Protein AF-J2RVC2-F1 (afdb_monomer)

p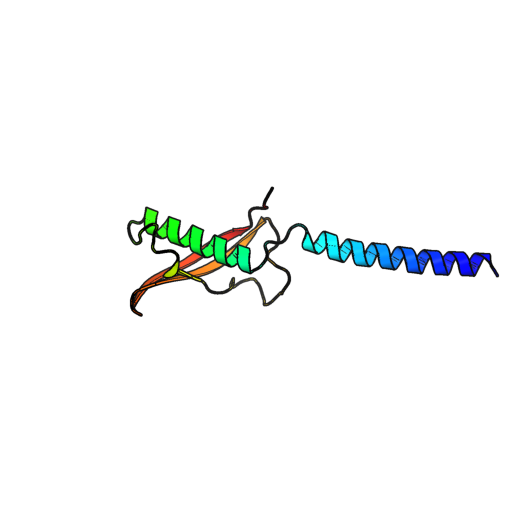LDDT: mean 70.91, std 14.98, range [35.69, 91.62]

Solvent-accessible surface area (backbone atoms only — not comparable to full-atom values): 6407 Å² total; per-residue (Å²): 114,72,72,59,54,54,51,53,53,50,52,55,53,51,52,53,52,51,53,54,44,52,60,48,65,70,54,73,56,36,46,47,65,70,57,49,53,50,50,48,43,49,55,50,46,52,53,31,37,76,70,70,74,49,57,92,82,45,61,84,33,44,49,64,58,74,47,77,81,58,70,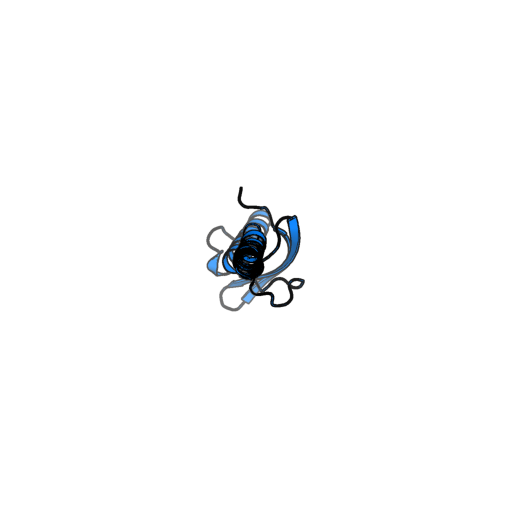89,62,92,68,41,50,52,53,73,40,75,45,41,32,44,37,33,38,41,56,95,93,40,78,78,45,72,51,76,48,79,45,62,41,73,69,88,127

Sequence (109 aa):
MLRRLLILAAIIILSSLIGGGIYRYGCINRVVERDVLAEAKQAYLYGLIGRKRATAGDLTFVKCGPPAEIADYFYGIPVGTQWCVFCAHIKEENILASEEFRMMSQGVV

Secondary structure (DSSP, 8-state):
-HHHHHHHHHHHHHHHHHHHHHHHHTTTTEE-HHHHHHHHHHHHHHHHHHTTSS-GGGGGGEEEPPPTTS-S-TT-EETT-EEEEEEEEEETTEEEEEEEEEEE-----

Foldseek 3Di:
DVVVVVVVVVVVVVVVVVVVVCVVVLQQQFDQQVNVQLVVLVVVQVVCVVVVLDDPPQSVQKDKDGWPPDPPPNRHDGAQDKTKIWMFRADPNDTSDIDIDIDGRHTPD

Structure (mmCIF, N/CA/C/O backbone):
data_AF-J2RVC2-F1
#
_entry.id   AF-J2RVC2-F1
#
loop_
_atom_site.group_PDB
_atom_site.id
_atom_site.type_symbol
_atom_site.label_atom_id
_atom_site.label_alt_id
_atom_site.label_comp_id
_atom_site.label_asym_id
_atom_site.label_entity_id
_atom_site.label_seq_id
_atom_site.pdbx_PDB_ins_code
_atom_site.Cartn_x
_atom_site.Cartn_y
_atom_site.Cartn_z
_atom_site.occupancy
_atom_site.B_iso_or_equiv
_atom_site.auth_seq_id
_atom_site.auth_comp_id
_atom_site.auth_asym_id
_atom_site.auth_atom_id
_atom_site.pdbx_PDB_model_num
ATOM 1 N N . MET A 1 1 ? -47.662 4.183 38.040 1.00 59.97 1 MET A N 1
ATOM 2 C CA . MET A 1 1 ? -47.334 3.387 36.832 1.00 59.97 1 MET A CA 1
ATOM 3 C C . MET A 1 1 ? -46.711 4.224 35.710 1.00 59.97 1 MET A C 1
ATOM 5 O O . MET A 1 1 ? -45.677 3.814 35.201 1.00 59.97 1 MET A O 1
ATOM 9 N N . LEU A 1 2 ? -47.231 5.422 35.403 1.00 65.50 2 LEU A N 1
ATOM 10 C CA . LEU A 1 2 ? -46.714 6.329 34.356 1.00 65.50 2 LEU A CA 1
ATOM 11 C C . LEU A 1 2 ? -45.200 6.633 34.442 1.00 65.50 2 LEU A C 1
ATOM 13 O O . LEU A 1 2 ? -44.496 6.626 33.438 1.00 65.50 2 LEU A O 1
ATOM 17 N N . ARG A 1 3 ? -44.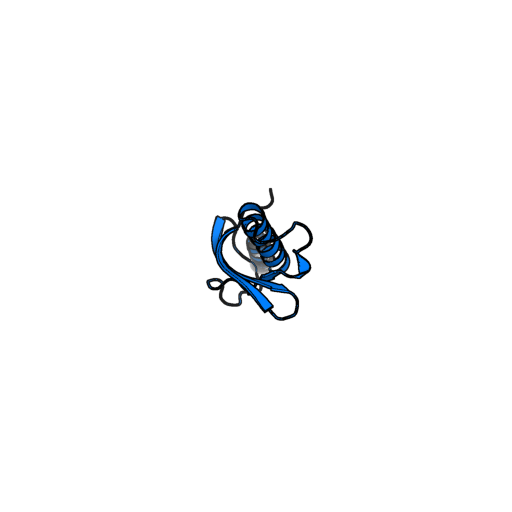669 6.806 35.661 1.00 61.72 3 ARG A N 1
ATOM 18 C CA . ARG A 1 3 ? -43.238 7.069 35.905 1.00 61.72 3 ARG A CA 1
ATOM 19 C C . ARG A 1 3 ? -42.309 5.936 35.443 1.00 61.72 3 ARG A C 1
ATOM 21 O O . ARG A 1 3 ? -41.204 6.213 35.003 1.00 61.72 3 ARG A O 1
ATOM 28 N N . ARG A 1 4 ? -42.745 4.672 35.529 1.00 67.31 4 ARG A N 1
ATOM 29 C CA . ARG A 1 4 ? -41.933 3.513 35.105 1.00 67.31 4 ARG A CA 1
ATOM 30 C C . ARG A 1 4 ? -41.898 3.365 33.581 1.00 67.31 4 ARG A C 1
ATOM 32 O O . ARG A 1 4 ? -40.863 2.997 33.042 1.00 67.31 4 ARG A O 1
ATOM 39 N N . LEU A 1 5 ? -42.992 3.716 32.901 1.00 72.62 5 LEU A N 1
ATOM 40 C CA . LEU A 1 5 ? -43.071 3.736 31.435 1.00 72.62 5 LEU A CA 1
ATOM 41 C C . LEU A 1 5 ? -42.141 4.791 30.821 1.00 72.62 5 LEU A C 1
ATOM 43 O O . LEU A 1 5 ? -41.448 4.499 29.852 1.00 72.62 5 LEU A O 1
ATOM 47 N N . LEU A 1 6 ? -42.059 5.981 31.427 1.00 74.69 6 LEU A N 1
ATOM 48 C CA . LEU A 1 6 ? -41.153 7.043 30.972 1.00 74.69 6 LEU A CA 1
ATOM 49 C C . LEU A 1 6 ? -39.672 6.653 31.084 1.00 74.69 6 LEU A C 1
ATOM 51 O O . LEU A 1 6 ? -38.887 6.964 30.194 1.00 74.69 6 LEU A O 1
ATOM 55 N N . ILE A 1 7 ? -39.296 5.935 32.145 1.00 74.56 7 ILE A N 1
ATOM 56 C CA . ILE A 1 7 ? -37.916 5.464 32.343 1.00 74.56 7 ILE A CA 1
ATOM 57 C C . ILE A 1 7 ? -37.546 4.410 31.289 1.00 74.56 7 ILE A C 1
ATOM 59 O O . ILE A 1 7 ? -36.473 4.485 30.699 1.00 74.56 7 ILE A O 1
ATOM 63 N N . LEU A 1 8 ? -38.446 3.465 31.004 1.00 71.56 8 LEU A N 1
ATOM 64 C CA . LEU A 1 8 ? -38.239 2.449 29.965 1.00 71.56 8 LEU A CA 1
ATOM 65 C C . LEU A 1 8 ? -38.098 3.067 28.568 1.00 71.56 8 LEU A C 1
ATOM 67 O O . LEU A 1 8 ? -37.188 2.698 27.830 1.00 71.56 8 LEU A O 1
ATOM 71 N N . ALA A 1 9 ? -38.939 4.048 28.228 1.00 70.25 9 ALA A N 1
ATOM 72 C CA . ALA A 1 9 ? -38.836 4.764 26.958 1.00 70.25 9 ALA A CA 1
ATOM 73 C C . ALA A 1 9 ? -37.504 5.527 26.832 1.00 70.25 9 ALA A C 1
ATOM 75 O O . ALA A 1 9 ? -36.847 5.454 25.795 1.00 70.25 9 ALA A O 1
ATOM 76 N N . ALA A 1 10 ? -37.060 6.192 27.904 1.00 72.12 10 ALA A N 1
ATOM 77 C CA . ALA A 1 10 ? -35.781 6.897 27.922 1.00 72.12 10 ALA A CA 1
ATOM 78 C C . ALA A 1 10 ? -34.587 5.951 27.703 1.00 72.12 10 ALA A C 1
ATOM 80 O O . ALA A 1 10 ? -33.687 6.285 26.939 1.00 72.12 10 ALA A O 1
ATOM 81 N N . ILE A 1 11 ? -34.599 4.753 28.300 1.00 73.69 11 ILE A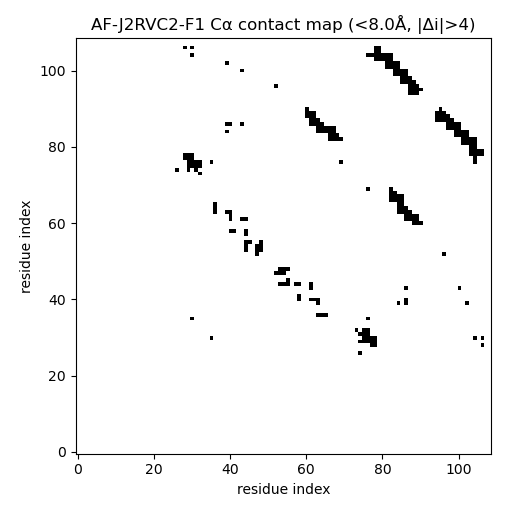 N 1
ATOM 82 C CA . ILE A 1 11 ? -33.531 3.750 28.139 1.00 73.69 11 ILE A CA 1
ATOM 83 C C . ILE A 1 11 ? -33.450 3.238 26.691 1.00 73.69 11 ILE A C 1
ATOM 85 O O . ILE A 1 11 ? -32.349 3.083 26.160 1.00 73.69 11 ILE A O 1
ATOM 89 N N . ILE A 1 12 ? -34.587 3.016 26.024 1.00 71.38 12 ILE A N 1
ATOM 90 C CA . ILE A 1 12 ? -34.630 2.537 24.627 1.00 71.38 12 ILE A CA 1
ATOM 91 C C . ILE A 1 12 ? -34.073 3.598 23.664 1.00 71.38 12 ILE A C 1
ATOM 93 O O . ILE A 1 12 ? -33.310 3.292 22.744 1.00 71.38 12 ILE A O 1
ATOM 97 N N . ILE A 1 13 ? -34.399 4.869 23.903 1.00 68.38 13 ILE A N 1
ATOM 98 C CA . ILE A 1 13 ? -33.888 5.981 23.094 1.00 68.38 13 ILE A CA 1
ATOM 99 C C . ILE A 1 13 ? -32.381 6.165 23.333 1.00 68.38 13 ILE A C 1
ATOM 101 O O . ILE A 1 13 ? -31.617 6.297 22.376 1.00 68.38 13 ILE A O 1
ATOM 105 N N . LEU A 1 14 ? -31.927 6.101 24.591 1.00 62.25 14 LEU A N 1
ATOM 106 C CA . LEU A 1 14 ? -30.508 6.247 24.934 1.00 62.25 14 LEU A CA 1
ATOM 107 C C . LEU A 1 14 ? -29.648 5.120 24.347 1.00 62.25 14 LEU A C 1
ATOM 109 O O . LEU A 1 14 ? -28.565 5.376 23.831 1.00 62.25 14 LEU A O 1
ATOM 113 N N . SER A 1 15 ? -30.130 3.878 24.387 1.00 59.62 15 SER A N 1
ATOM 114 C CA . SER A 1 15 ? -29.402 2.722 23.845 1.00 59.62 15 SER A CA 1
ATOM 115 C C . SER A 1 15 ? -29.270 2.7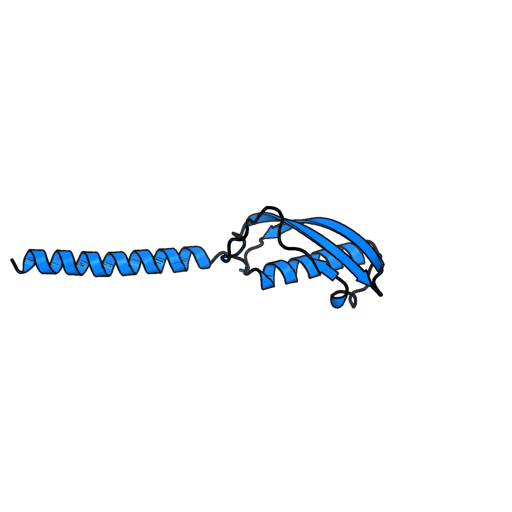78 22.319 1.00 59.62 15 SER A C 1
ATOM 117 O O . SER A 1 15 ? -28.209 2.447 21.791 1.00 59.62 15 SER A O 1
ATOM 119 N N . SER A 1 16 ? -30.280 3.299 21.617 1.00 57.22 16 SER A N 1
ATOM 120 C CA . SER A 1 16 ? -30.219 3.541 20.167 1.00 57.22 16 SER A CA 1
ATOM 121 C C . SER A 1 16 ? -29.197 4.629 19.798 1.00 57.22 16 SER A C 1
ATOM 123 O O . SER A 1 16 ? -28.462 4.491 18.820 1.00 57.22 16 SER A O 1
ATOM 125 N N . LEU A 1 17 ? -29.098 5.690 20.610 1.00 56.59 17 LEU A N 1
ATOM 126 C CA . LEU A 1 17 ? -28.114 6.768 20.433 1.00 56.59 17 LEU A CA 1
ATOM 127 C C . LEU A 1 17 ? -26.680 6.297 20.709 1.00 56.59 17 LEU A C 1
ATOM 129 O O . LEU A 1 17 ? -25.764 6.660 19.973 1.00 56.59 17 LEU A O 1
ATOM 133 N N . ILE A 1 18 ? -26.483 5.455 21.726 1.00 56.38 18 ILE A N 1
ATOM 134 C CA . ILE A 1 18 ? -25.170 4.887 22.056 1.00 56.38 18 ILE A CA 1
ATOM 135 C C . ILE A 1 18 ? -24.740 3.873 20.983 1.00 56.38 18 ILE A C 1
ATOM 137 O O . ILE A 1 18 ? -23.606 3.933 20.516 1.00 56.38 18 ILE A O 1
ATOM 141 N N . GLY A 1 19 ? -25.643 3.001 20.519 1.00 50.03 19 GLY A N 1
ATOM 142 C CA . GLY A 1 19 ? -25.356 2.038 19.448 1.00 50.03 19 GLY A CA 1
ATOM 143 C C . GLY A 1 19 ? -25.013 2.707 18.110 1.00 50.03 19 GLY A C 1
ATOM 144 O O . GLY A 1 19 ? -24.022 2.348 17.474 1.00 50.03 19 GLY A O 1
ATOM 145 N N . GLY A 1 20 ? -25.773 3.737 17.715 1.00 43.88 20 GLY A N 1
ATOM 146 C CA . GLY A 1 20 ? -25.483 4.535 16.517 1.00 43.88 20 GLY A CA 1
ATOM 147 C C . GLY A 1 20 ? -24.218 5.393 16.647 1.00 43.88 20 GLY A C 1
ATOM 148 O O . GLY A 1 20 ? -23.492 5.581 15.669 1.00 43.88 20 GLY A O 1
ATOM 149 N N . GLY A 1 21 ? -23.918 5.869 17.860 1.00 44.38 21 GLY A N 1
ATOM 150 C CA . GLY A 1 21 ? -22.688 6.586 18.185 1.00 44.38 21 GLY A CA 1
ATOM 151 C C . GLY A 1 21 ? -21.452 5.701 18.051 1.00 44.38 21 GLY A C 1
ATOM 152 O O . GLY A 1 21 ? -20.526 6.067 17.340 1.00 44.38 21 GLY A O 1
ATOM 153 N N . ILE A 1 22 ? -21.451 4.504 18.642 1.00 50.41 22 ILE A N 1
ATOM 154 C CA . ILE A 1 22 ? -20.324 3.559 18.543 1.00 50.41 22 ILE A CA 1
ATOM 155 C C . ILE A 1 22 ? -20.094 3.129 17.084 1.00 50.41 22 ILE A C 1
ATOM 157 O O . ILE A 1 22 ? -18.948 3.056 16.643 1.00 50.41 22 ILE A O 1
ATOM 161 N N . TYR A 1 23 ? -21.164 2.931 16.305 1.00 45.84 23 TYR A N 1
ATOM 162 C CA . TYR A 1 23 ? -21.064 2.606 14.878 1.00 45.84 23 TYR A CA 1
ATOM 163 C C . TYR A 1 23 ? -20.441 3.742 14.049 1.00 45.84 23 TYR A C 1
ATOM 165 O O . TYR A 1 23 ? -19.658 3.488 13.136 1.00 45.84 23 TYR A O 1
ATOM 173 N N . ARG A 1 24 ? -20.731 5.009 14.382 1.00 43.59 24 ARG A N 1
ATOM 174 C CA . ARG A 1 24 ? -20.096 6.165 13.730 1.00 43.59 24 ARG A CA 1
ATOM 175 C C . ARG A 1 24 ? -18.674 6.423 14.226 1.00 43.59 24 ARG A C 1
ATOM 177 O O . ARG A 1 24 ? -17.789 6.588 13.398 1.00 43.59 24 ARG A O 1
ATOM 184 N N . TYR A 1 25 ? -18.415 6.392 15.531 1.00 43.50 25 TYR A N 1
ATOM 185 C CA . TYR A 1 25 ? -17.074 6.612 16.089 1.00 43.50 25 TYR A CA 1
ATOM 186 C C . TYR A 1 25 ? -16.079 5.500 15.725 1.00 43.50 25 TYR A C 1
ATOM 188 O O . TYR A 1 25 ? -14.897 5.785 15.550 1.00 43.50 25 TYR A O 1
ATOM 196 N N . GLY A 1 26 ? -16.540 4.263 15.511 1.00 43.06 26 GLY A N 1
ATOM 197 C CA . GLY A 1 26 ? -15.708 3.181 14.978 1.00 43.06 26 GLY A CA 1
ATOM 198 C C . GLY A 1 26 ? -15.316 3.347 13.502 1.00 43.06 26 GLY A C 1
ATOM 199 O O . GLY A 1 26 ? -14.350 2.728 13.070 1.00 43.06 26 GLY A O 1
ATOM 200 N N . CYS A 1 27 ? -16.024 4.184 12.738 1.00 47.97 27 CYS A N 1
ATOM 201 C CA . CYS A 1 27 ? -15.829 4.367 11.294 1.00 47.97 27 CYS A CA 1
ATOM 202 C C . CYS A 1 27 ? -15.208 5.721 10.903 1.00 47.97 27 CYS A C 1
ATOM 204 O O . CYS A 1 27 ? -14.986 5.946 9.720 1.00 47.97 27 CYS A O 1
ATOM 206 N N . ILE A 1 28 ? -14.927 6.622 11.854 1.00 49.34 28 ILE A N 1
ATOM 207 C CA . ILE A 1 28 ? -14.380 7.963 11.551 1.00 49.34 28 ILE A CA 1
ATOM 208 C C . ILE A 1 28 ? -12.857 7.944 11.310 1.00 49.34 28 ILE A C 1
ATOM 210 O O . ILE A 1 28 ? -12.368 8.755 10.538 1.00 49.34 28 ILE A O 1
ATOM 214 N N . ASN A 1 29 ? -12.113 6.990 11.884 1.00 52.78 29 ASN A N 1
ATOM 215 C CA . ASN A 1 29 ? -10.648 6.894 11.739 1.00 52.78 29 ASN A CA 1
ATOM 216 C C . ASN A 1 29 ? -10.214 5.581 11.072 1.00 52.78 29 ASN A C 1
ATOM 218 O O . ASN A 1 29 ? -9.360 4.857 11.596 1.00 52.78 29 ASN A O 1
ATOM 222 N N . ARG A 1 30 ? -10.840 5.231 9.946 1.00 56.50 30 ARG A N 1
ATOM 223 C CA . ARG A 1 30 ? -10.466 4.045 9.170 1.00 56.50 30 ARG A CA 1
ATOM 224 C C . ARG A 1 30 ? -10.249 4.413 7.713 1.00 56.50 30 ARG A C 1
ATOM 226 O O . ARG A 1 30 ? -11.082 5.087 7.117 1.00 56.50 30 ARG A O 1
ATOM 233 N N . VAL A 1 31 ? -9.137 3.950 7.152 1.00 59.25 31 VAL A N 1
ATOM 234 C CA . VAL A 1 31 ? -8.867 4.072 5.716 1.00 59.25 31 VAL A CA 1
ATOM 235 C C . VAL A 1 31 ? -9.651 2.964 5.013 1.00 59.25 31 VAL A C 1
ATOM 237 O O . VAL A 1 31 ? -9.517 1.788 5.368 1.00 59.25 31 VAL A O 1
ATOM 240 N N . VAL A 1 32 ? -10.519 3.336 4.068 1.00 62.66 32 VAL A N 1
ATOM 241 C CA . VAL A 1 32 ? -11.351 2.384 3.318 1.00 62.66 32 VAL A CA 1
ATOM 242 C C . VAL A 1 32 ? -10.450 1.561 2.397 1.00 62.66 32 VAL A C 1
ATOM 244 O O . VAL A 1 32 ? -9.491 2.085 1.844 1.00 62.66 32 VAL A O 1
ATOM 247 N N . GLU A 1 33 ? -10.754 0.280 2.187 1.00 61.59 33 GLU A N 1
ATOM 248 C CA . GLU A 1 33 ? -9.927 -0.660 1.403 1.00 61.59 33 GLU A CA 1
ATOM 249 C C . GLU A 1 33 ? -9.479 -0.118 0.029 1.00 61.59 33 GLU A C 1
ATOM 251 O O . GLU A 1 33 ? -8.350 -0.344 -0.406 1.00 61.59 33 GLU A O 1
ATOM 256 N N . ARG A 1 34 ? -10.341 0.643 -0.656 1.00 62.84 34 ARG A N 1
ATOM 257 C CA . ARG A 1 34 ? -9.992 1.266 -1.942 1.00 62.84 34 ARG A CA 1
ATOM 258 C C . ARG A 1 34 ? -8.897 2.323 -1.811 1.00 62.84 34 ARG A C 1
ATOM 260 O O . ARG A 1 34 ? -8.026 2.375 -2.676 1.00 62.84 34 ARG A O 1
ATOM 267 N N . ASP A 1 35 ? -8.923 3.104 -0.740 1.00 71.19 35 ASP A N 1
ATOM 268 C CA . ASP A 1 35 ? -7.929 4.140 -0.459 1.00 71.19 35 ASP A CA 1
ATOM 269 C C . ASP A 1 35 ? -6.611 3.492 -0.015 1.00 71.19 35 ASP A C 1
ATOM 271 O O . ASP A 1 35 ? -5.553 3.834 -0.529 1.00 71.19 35 ASP A O 1
ATOM 275 N N . VAL A 1 36 ? -6.690 2.438 0.807 1.00 71.31 36 VAL A N 1
ATOM 276 C CA . VAL A 1 36 ? -5.552 1.591 1.210 1.00 71.31 36 VAL A CA 1
ATOM 277 C C . VAL A 1 36 ? -4.806 1.043 -0.008 1.00 71.31 36 VAL A C 1
ATOM 279 O O . VAL A 1 36 ? -3.588 1.176 -0.123 1.00 71.31 36 VAL A O 1
ATOM 282 N N . LEU A 1 37 ? -5.530 0.420 -0.943 1.00 75.31 37 LEU A N 1
ATOM 283 C CA . LEU A 1 37 ? -4.924 -0.176 -2.133 1.00 75.31 37 LEU A CA 1
ATOM 284 C C . LEU A 1 37 ? -4.399 0.884 -3.107 1.00 75.31 37 LEU A C 1
ATOM 286 O O . LEU A 1 37 ? -3.396 0.643 -3.781 1.00 75.31 37 LEU A O 1
ATOM 290 N N . ALA A 1 38 ? -5.059 2.039 -3.214 1.00 78.12 38 ALA A N 1
ATOM 291 C CA . ALA A 1 38 ? -4.589 3.143 -4.046 1.00 78.12 38 ALA A CA 1
ATOM 292 C C . ALA A 1 38 ? -3.288 3.744 -3.492 1.00 78.12 38 ALA A C 1
ATOM 294 O O . ALA A 1 38 ? -2.310 3.871 -4.233 1.00 78.12 38 ALA A O 1
ATOM 295 N N . GLU A 1 39 ? -3.247 4.023 -2.188 1.00 79.56 39 GLU A N 1
ATOM 296 C CA . GLU A 1 39 ? -2.060 4.514 -1.491 1.00 79.56 39 GLU A CA 1
ATOM 297 C C . GLU A 1 39 ? -0.903 3.518 -1.583 1.00 79.56 39 GLU A C 1
ATOM 299 O O . GLU A 1 39 ? 0.220 3.915 -1.895 1.00 79.56 39 GLU A O 1
ATOM 304 N N . ALA A 1 40 ? -1.167 2.219 -1.407 1.00 80.50 40 ALA A N 1
ATOM 305 C CA . ALA A 1 40 ? -0.158 1.174 -1.567 1.00 80.50 40 ALA A CA 1
ATOM 306 C C . ALA A 1 40 ? 0.451 1.158 -2.969 1.00 80.50 40 ALA A C 1
ATOM 308 O O . ALA A 1 40 ? 1.674 1.171 -3.120 1.00 80.50 40 ALA A O 1
ATOM 309 N N . LYS A 1 41 ? -0.381 1.186 -4.015 1.00 84.12 41 LYS A N 1
ATOM 310 C CA . LYS A 1 41 ? 0.114 1.217 -5.400 1.00 84.12 41 LYS A CA 1
ATOM 311 C C . LYS A 1 41 ? 0.993 2.432 -5.653 1.00 84.12 41 LYS A C 1
ATOM 313 O O . LYS A 1 41 ? 2.045 2.311 -6.281 1.00 84.12 41 LYS A O 1
ATOM 318 N N . GLN A 1 42 ? 0.568 3.592 -5.163 1.00 84.25 42 GLN A N 1
ATOM 319 C CA . GLN A 1 42 ? 1.286 4.840 -5.357 1.00 84.25 42 GLN A CA 1
ATOM 320 C C . GLN A 1 42 ? 2.616 4.854 -4.588 1.00 84.25 42 GLN A C 1
ATOM 322 O O . GLN A 1 42 ? 3.651 5.166 -5.176 1.00 84.25 42 GLN A O 1
ATOM 327 N N . ALA A 1 43 ? 2.619 4.455 -3.314 1.00 83.31 43 ALA A N 1
ATOM 328 C CA . ALA A 1 43 ? 3.829 4.356 -2.498 1.00 83.31 43 ALA A CA 1
ATOM 329 C C . ALA A 1 43 ? 4.843 3.367 -3.094 1.00 83.31 43 ALA A C 1
ATOM 331 O O . ALA A 1 43 ? 6.031 3.681 -3.206 1.00 83.31 43 ALA A O 1
ATOM 332 N N . TYR A 1 44 ? 4.369 2.206 -3.551 1.00 84.69 44 TYR A N 1
ATOM 333 C CA . TYR A 1 44 ? 5.201 1.214 -4.224 1.00 84.69 44 TYR A CA 1
ATOM 334 C C . TYR A 1 44 ? 5.822 1.763 -5.511 1.00 84.69 44 TYR A C 1
ATOM 336 O O . TYR A 1 44 ? 7.033 1.656 -5.719 1.00 84.69 44 TYR A O 1
ATOM 344 N N . LEU A 1 45 ? 5.015 2.412 -6.358 1.00 84.88 45 LEU A N 1
ATOM 345 C CA . LEU A 1 45 ? 5.500 3.017 -7.594 1.00 84.88 45 LEU A CA 1
ATOM 346 C C . LEU A 1 45 ? 6.564 4.084 -7.316 1.00 84.88 45 LEU A C 1
ATOM 348 O O . LEU A 1 45 ? 7.601 4.089 -7.977 1.00 84.88 45 LEU A O 1
ATOM 352 N N . TYR A 1 46 ? 6.355 4.953 -6.323 1.00 85.25 46 TYR A N 1
ATOM 353 C CA . TYR A 1 46 ? 7.365 5.934 -5.920 1.00 85.25 46 TYR A CA 1
ATOM 354 C C . TYR A 1 46 ? 8.675 5.268 -5.489 1.00 85.25 46 TYR A C 1
ATOM 356 O O . TYR A 1 46 ? 9.751 5.724 -5.885 1.00 85.25 46 TYR A O 1
ATOM 364 N N . GLY A 1 47 ? 8.598 4.158 -4.750 1.00 82.62 47 GLY A N 1
ATOM 365 C CA . GLY A 1 47 ? 9.763 3.346 -4.401 1.00 82.62 47 GLY A CA 1
ATOM 366 C C . GLY A 1 47 ? 10.499 2.812 -5.633 1.00 82.62 47 GLY A C 1
ATOM 367 O O . GLY A 1 47 ? 11.725 2.924 -5.727 1.00 82.62 47 GLY A O 1
ATOM 368 N N . LEU A 1 48 ? 9.766 2.290 -6.620 1.00 85.19 48 LEU A N 1
ATOM 369 C CA . LEU A 1 48 ? 10.349 1.804 -7.872 1.00 85.19 48 LEU A CA 1
ATOM 370 C C . LEU A 1 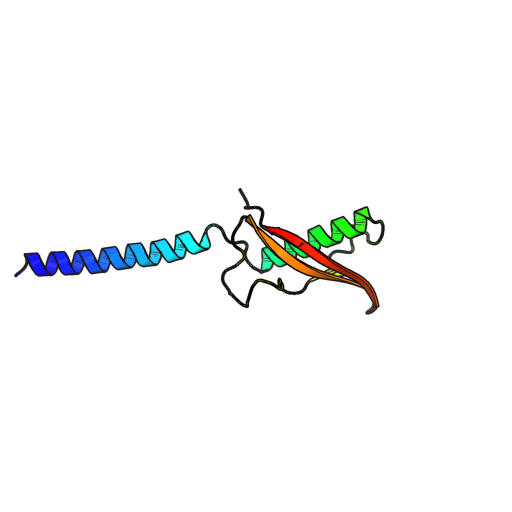48 ? 10.969 2.925 -8.715 1.00 85.19 48 LEU A C 1
ATOM 372 O O . LEU A 1 48 ? 12.063 2.734 -9.248 1.00 85.19 48 LEU A O 1
ATOM 376 N N . ILE A 1 49 ? 10.321 4.088 -8.811 1.00 86.56 49 ILE A N 1
ATOM 377 C CA . ILE A 1 49 ? 10.843 5.265 -9.524 1.00 86.56 49 ILE A CA 1
ATOM 378 C C . ILE A 1 49 ? 12.140 5.744 -8.871 1.00 86.56 49 ILE A C 1
ATOM 380 O O . ILE A 1 49 ? 13.139 5.941 -9.564 1.00 86.56 49 ILE A O 1
ATOM 384 N N . GLY A 1 50 ? 12.167 5.863 -7.539 1.00 83.38 50 GLY A N 1
ATOM 385 C CA . GLY A 1 50 ? 13.373 6.241 -6.796 1.00 83.38 50 GLY A CA 1
ATOM 386 C C . GLY A 1 50 ? 14.536 5.268 -7.023 1.00 83.38 50 GLY A C 1
ATOM 387 O O . GLY A 1 50 ? 15.691 5.681 -7.111 1.00 83.38 50 GLY A O 1
ATOM 388 N N . ARG A 1 51 ? 14.230 3.979 -7.211 1.00 85.81 51 ARG A N 1
ATOM 389 C CA . ARG A 1 51 ? 15.201 2.926 -7.555 1.00 85.81 51 ARG A CA 1
ATOM 390 C C . ARG A 1 51 ? 15.469 2.792 -9.061 1.00 85.81 51 ARG A C 1
ATOM 392 O O . ARG A 1 51 ? 16.196 1.883 -9.455 1.00 85.81 51 ARG A O 1
ATOM 399 N N . LYS A 1 52 ? 14.897 3.664 -9.900 1.00 85.31 52 LYS A N 1
ATOM 400 C CA . LYS A 1 52 ? 14.991 3.636 -11.373 1.00 85.31 52 LYS A CA 1
ATOM 401 C C . LYS A 1 52 ? 14.529 2.313 -12.008 1.00 85.31 52 LYS A C 1
ATOM 403 O O . LYS A 1 52 ? 15.060 1.897 -13.032 1.00 85.31 52 LYS A O 1
ATOM 408 N N . ARG A 1 53 ? 13.547 1.641 -11.397 1.00 82.19 53 ARG A N 1
ATOM 409 C CA . ARG A 1 53 ? 12.949 0.374 -11.870 1.00 82.19 53 ARG A CA 1
ATOM 410 C C . ARG A 1 53 ? 11.572 0.543 -12.525 1.00 82.19 53 ARG A C 1
ATOM 412 O O . ARG A 1 53 ? 11.021 -0.433 -13.025 1.00 82.19 53 ARG A O 1
ATOM 419 N N . ALA A 1 54 ? 11.015 1.752 -12.497 1.00 85.50 54 ALA A N 1
ATOM 420 C CA . ALA A 1 54 ? 9.738 2.104 -13.114 1.00 85.50 54 ALA A CA 1
ATOM 421 C C . ALA A 1 54 ? 9.704 3.596 -13.484 1.00 85.50 54 ALA A C 1
ATOM 423 O O . ALA A 1 54 ? 10.575 4.371 -13.078 1.00 85.50 54 ALA A O 1
ATOM 424 N N . THR A 1 55 ? 8.678 3.996 -14.231 1.00 85.31 55 THR A N 1
ATOM 425 C CA . THR A 1 55 ? 8.378 5.381 -14.612 1.00 85.31 55 THR A CA 1
ATOM 426 C C . THR A 1 55 ? 7.063 5.857 -13.989 1.00 85.31 55 THR A C 1
ATOM 428 O O . THR A 1 55 ? 6.231 5.052 -13.580 1.00 85.31 55 THR A O 1
ATOM 431 N N . ALA A 1 56 ? 6.835 7.175 -13.936 1.00 79.31 56 ALA A N 1
ATOM 432 C CA . ALA A 1 56 ? 5.607 7.754 -13.369 1.00 79.31 56 ALA A CA 1
ATOM 433 C C . ALA A 1 56 ? 4.310 7.274 -14.054 1.00 79.31 56 ALA A C 1
ATOM 435 O O . ALA A 1 56 ? 3.249 7.301 -13.436 1.00 79.31 56 ALA A O 1
ATOM 436 N N . GLY A 1 57 ? 4.393 6.809 -15.306 1.00 82.44 57 GLY A N 1
ATOM 437 C CA . GLY A 1 57 ? 3.257 6.260 -16.051 1.00 82.44 57 GLY A CA 1
ATOM 438 C C . GLY A 1 57 ? 2.893 4.818 -15.689 1.00 82.44 57 GLY A C 1
ATOM 439 O O . GLY A 1 57 ? 1.832 4.350 -16.095 1.00 82.44 57 GLY A O 1
ATOM 440 N N . ASP A 1 58 ? 3.723 4.114 -14.912 1.00 84.00 58 ASP A N 1
ATOM 441 C CA . ASP A 1 58 ? 3.570 2.669 -14.709 1.00 84.00 58 ASP A CA 1
ATOM 442 C C . ASP A 1 58 ? 2.575 2.287 -13.595 1.00 84.00 58 ASP A C 1
ATOM 444 O O . ASP A 1 58 ? 2.462 1.119 -13.225 1.00 84.00 58 ASP A O 1
ATOM 448 N N . LEU A 1 59 ? 1.797 3.242 -13.071 1.00 80.88 59 LEU A N 1
ATOM 449 C CA . LEU A 1 59 ? 0.833 2.994 -11.988 1.00 80.88 59 LEU A CA 1
ATOM 450 C C . LEU A 1 59 ? -0.194 1.902 -12.334 1.00 80.88 59 LEU A C 1
ATOM 452 O O . LEU A 1 59 ? -0.616 1.139 -11.468 1.00 80.88 59 LEU A O 1
ATOM 456 N N . THR A 1 60 ? -0.585 1.798 -13.604 1.00 85.31 60 THR A N 1
ATOM 457 C CA . THR A 1 60 ? -1.551 0.798 -14.093 1.00 85.31 60 THR A CA 1
ATOM 458 C C . THR A 1 60 ? -0.977 -0.625 -14.131 1.00 85.31 60 THR A C 1
ATOM 460 O O . THR A 1 60 ? -1.738 -1.595 -14.029 1.00 85.31 60 THR A O 1
ATOM 463 N N . PHE A 1 61 ? 0.351 -0.744 -14.215 1.00 87.94 61 PHE A N 1
ATOM 464 C CA . PHE A 1 61 ? 1.112 -1.997 -14.192 1.00 87.94 61 PHE A CA 1
ATOM 465 C C . PHE A 1 61 ? 1.426 -2.470 -12.768 1.00 87.94 61 PHE A C 1
ATOM 467 O O . PHE A 1 61 ? 1.903 -3.588 -12.577 1.00 87.94 61 PHE A O 1
ATOM 474 N N . VAL A 1 62 ? 1.130 -1.658 -11.749 1.00 88.62 62 VAL A N 1
ATOM 475 C CA . VAL A 1 62 ? 1.267 -2.058 -10.349 1.00 88.62 62 VAL A CA 1
ATOM 476 C C . VAL A 1 62 ? 0.011 -2.790 -9.875 1.00 88.62 62 VAL A C 1
ATOM 478 O O . VAL A 1 62 ? -1.108 -2.263 -9.892 1.00 88.62 62 VAL A O 1
ATOM 481 N N . LYS A 1 63 ? 0.202 -4.017 -9.392 1.00 87.25 63 LYS A N 1
ATOM 482 C CA . LYS A 1 63 ? -0.827 -4.823 -8.731 1.00 87.25 63 LYS A CA 1
ATOM 483 C C . LYS A 1 63 ? -0.428 -5.031 -7.277 1.00 87.25 63 LYS A C 1
ATOM 485 O O . LYS A 1 63 ? 0.704 -5.407 -7.008 1.00 87.25 63 LYS A O 1
ATOM 490 N N . CYS A 1 64 ? -1.359 -4.795 -6.363 1.00 84.69 64 CYS A N 1
ATOM 491 C CA . CYS A 1 64 ? -1.162 -4.988 -4.930 1.00 84.69 64 CYS A CA 1
ATOM 492 C C . CYS A 1 64 ? -2.245 -5.923 -4.403 1.00 84.69 64 CYS A C 1
ATOM 494 O O . CYS A 1 64 ? -3.400 -5.807 -4.824 1.00 84.69 64 CYS A O 1
ATOM 496 N N . GLY A 1 65 ? -1.856 -6.852 -3.535 1.00 79.12 65 GLY A N 1
ATOM 497 C CA . GLY A 1 65 ? -2.780 -7.713 -2.805 1.00 79.12 65 GLY A CA 1
ATOM 498 C C . GLY A 1 65 ? -3.392 -7.004 -1.593 1.00 79.12 65 GLY A C 1
ATOM 499 O O . GLY A 1 65 ? -2.981 -5.890 -1.263 1.00 79.12 65 GLY A O 1
ATOM 500 N N . PRO A 1 66 ? -4.369 -7.634 -0.923 1.00 74.19 66 PRO A N 1
ATOM 501 C CA . PRO A 1 66 ? -4.856 -7.150 0.360 1.00 74.19 66 PRO A CA 1
ATOM 502 C C . PRO A 1 66 ? -3.743 -7.208 1.427 1.00 74.19 66 PRO A C 1
ATOM 504 O O . PRO A 1 66 ? -2.790 -7.981 1.282 1.00 74.19 66 PRO A O 1
ATOM 507 N N . PRO A 1 67 ? -3.842 -6.402 2.497 1.00 71.62 67 PRO A N 1
ATOM 508 C CA . PRO A 1 67 ? -2.882 -6.424 3.595 1.00 71.62 67 PRO A CA 1
ATOM 509 C C . PRO A 1 67 ? -2.830 -7.798 4.272 1.00 71.62 67 PRO A C 1
ATOM 511 O O . PRO A 1 67 ? -3.873 -8.349 4.616 1.00 71.62 67 PRO A O 1
ATOM 514 N N . ALA A 1 68 ? -1.633 -8.333 4.516 1.00 65.69 68 ALA A N 1
ATOM 515 C CA . ALA A 1 68 ? -1.481 -9.683 5.068 1.00 65.69 68 ALA A CA 1
ATOM 516 C C . ALA A 1 68 ? -1.975 -9.806 6.523 1.00 65.69 68 ALA A C 1
ATOM 518 O O . ALA A 1 68 ? -2.480 -10.854 6.920 1.00 65.69 68 ALA A O 1
ATOM 519 N N . GLU A 1 69 ? -1.839 -8.742 7.325 1.00 60.47 69 GLU A N 1
ATOM 520 C CA . GLU A 1 69 ? -2.197 -8.765 8.753 1.00 60.47 69 GLU A CA 1
ATOM 521 C C . GLU A 1 69 ? -3.648 -8.358 9.038 1.00 60.47 69 GLU A C 1
ATOM 523 O O . GLU A 1 69 ? -4.099 -8.416 10.183 1.00 60.47 69 GLU A O 1
ATOM 528 N N . ILE A 1 70 ? -4.398 -7.949 8.016 1.00 57.56 70 ILE A N 1
ATOM 529 C CA . ILE A 1 70 ? -5.768 -7.474 8.184 1.00 57.56 70 ILE A CA 1
ATOM 530 C C . ILE A 1 70 ? -6.680 -8.580 7.690 1.00 57.56 70 ILE A C 1
ATOM 532 O O . ILE A 1 70 ? -7.091 -8.595 6.535 1.00 57.56 70 ILE A O 1
ATOM 536 N N . ALA A 1 71 ? -6.958 -9.530 8.589 1.00 50.12 71 ALA A N 1
ATOM 537 C CA . ALA A 1 71 ? -8.037 -10.499 8.413 1.00 50.12 71 ALA A CA 1
ATOM 538 C C . ALA A 1 71 ? -9.269 -9.755 7.890 1.00 50.12 71 ALA A C 1
ATOM 540 O O . ALA A 1 71 ? -9.565 -8.740 8.506 1.00 50.12 71 ALA A O 1
ATOM 541 N N . ASP A 1 72 ? -9.883 -10.236 6.796 1.00 49.72 72 ASP A N 1
ATOM 542 C CA . ASP A 1 72 ? -11.116 -9.877 6.039 1.00 49.72 72 ASP A CA 1
ATOM 543 C C . ASP A 1 72 ? -12.158 -8.894 6.639 1.00 49.72 72 ASP A C 1
ATOM 545 O O . ASP A 1 72 ? -13.357 -8.934 6.346 1.00 49.72 72 ASP A O 1
ATOM 549 N N . TYR A 1 73 ? -11.759 -7.963 7.489 1.00 45.03 73 TYR A N 1
ATOM 550 C CA . TYR A 1 73 ? -12.623 -7.036 8.169 1.00 45.03 73 TYR A CA 1
ATOM 551 C C . TYR A 1 73 ? -12.872 -5.902 7.190 1.00 45.03 73 TYR A C 1
ATOM 553 O O . TYR A 1 73 ? -12.105 -4.945 7.091 1.00 45.03 73 TYR A O 1
ATOM 561 N N . PHE A 1 74 ? -14.015 -6.052 6.522 1.00 48.78 74 PHE A N 1
ATOM 562 C CA . PHE A 1 74 ? -14.870 -5.121 5.774 1.00 48.78 74 PHE A CA 1
ATOM 563 C C . PHE A 1 74 ? -14.930 -3.651 6.253 1.00 48.78 74 PHE A C 1
ATOM 565 O O . PHE A 1 74 ? -15.705 -2.859 5.721 1.00 48.78 74 PHE A O 1
ATOM 572 N N . TYR A 1 75 ? -14.163 -3.263 7.267 1.00 50.38 75 TYR A N 1
ATOM 573 C CA . TYR A 1 75 ? -14.308 -2.019 7.995 1.00 50.38 75 TYR A CA 1
ATOM 574 C C . TYR A 1 75 ? -13.113 -1.061 7.887 1.00 50.38 75 TYR A C 1
ATOM 576 O O . TYR A 1 75 ? -13.245 0.067 8.352 1.00 50.38 75 TYR A O 1
ATOM 584 N N . GLY A 1 76 ? -11.999 -1.448 7.253 1.00 57.03 76 GLY A N 1
ATOM 585 C CA . GLY A 1 76 ? -10.848 -0.567 7.000 1.00 57.03 76 GLY A CA 1
ATOM 586 C C . GLY A 1 76 ? -9.744 -0.619 8.064 1.00 57.03 76 GLY A C 1
ATOM 587 O O . GLY A 1 76 ? -9.920 -1.176 9.149 1.00 57.03 76 GLY A O 1
ATOM 588 N N . ILE A 1 77 ? -8.584 -0.040 7.740 1.00 64.81 77 ILE A N 1
ATOM 589 C CA . ILE A 1 77 ? -7.378 -0.079 8.587 1.00 64.81 77 ILE A CA 1
ATOM 590 C C . ILE A 1 77 ? -7.449 1.037 9.634 1.00 64.81 77 ILE A C 1
ATOM 592 O O . ILE A 1 77 ? -7.634 2.195 9.243 1.00 64.81 77 ILE A O 1
ATOM 596 N N . PRO A 1 78 ? -7.270 0.751 10.939 1.00 65.25 78 PRO A N 1
ATOM 597 C CA . PRO A 1 78 ? -7.189 1.800 11.949 1.00 65.25 78 PRO A CA 1
ATOM 598 C C . PRO A 1 78 ? -5.992 2.717 11.677 1.00 65.25 78 PRO A C 1
ATOM 600 O O . PRO A 1 78 ? -4.897 2.229 11.390 1.00 65.25 78 PRO A O 1
ATOM 603 N N . VAL A 1 79 ? -6.172 4.033 11.794 1.00 68.00 79 VAL A N 1
ATOM 604 C CA . VAL A 1 79 ? -5.075 5.018 11.688 1.00 68.00 79 VAL A CA 1
ATOM 605 C C . VAL A 1 79 ? -3.951 4.710 12.692 1.00 68.00 79 VAL A C 1
ATOM 607 O O . VAL A 1 79 ? -4.217 4.295 13.818 1.00 68.00 79 VAL A O 1
ATOM 610 N N . GLY A 1 80 ? -2.693 4.905 12.285 1.00 68.00 80 GLY A N 1
ATOM 611 C CA . GLY A 1 80 ? -1.503 4.626 13.095 1.00 68.00 80 GLY A CA 1
ATOM 612 C C . GLY A 1 80 ? -1.113 3.146 13.165 1.00 68.00 80 GLY A C 1
ATOM 613 O O . GLY A 1 80 ? -0.132 2.801 13.821 1.00 68.00 80 GLY A O 1
ATOM 614 N N . THR A 1 81 ? -1.845 2.269 12.477 1.00 70.19 81 THR A N 1
ATOM 615 C CA . THR A 1 81 ? -1.516 0.843 12.394 1.00 70.19 81 THR A CA 1
ATOM 616 C C . THR A 1 81 ? -0.488 0.621 11.295 1.00 70.19 81 THR A C 1
ATOM 618 O O . THR A 1 81 ? -0.618 1.158 10.192 1.00 70.19 81 THR A O 1
ATOM 621 N N . GLN A 1 82 ? 0.537 -0.175 11.596 1.00 74.00 82 GLN A N 1
ATOM 622 C CA . GLN A 1 82 ? 1.450 -0.683 10.579 1.00 74.00 82 GLN A CA 1
ATOM 623 C C . GLN A 1 82 ? 0.853 -1.920 9.923 1.00 74.00 82 GLN A C 1
ATOM 625 O O . GLN A 1 82 ? 0.319 -2.785 10.613 1.00 74.00 82 GLN A O 1
ATOM 630 N N . TRP A 1 83 ? 0.958 -1.992 8.604 1.00 74.00 83 TRP A N 1
ATOM 631 C CA . TRP A 1 83 ? 0.475 -3.115 7.816 1.00 74.00 83 TRP A CA 1
ATOM 632 C C . TRP A 1 83 ? 1.403 -3.376 6.632 1.00 74.00 83 TRP A C 1
ATOM 634 O O . TRP A 1 83 ? 2.037 -2.464 6.097 1.00 74.00 83 TRP A O 1
ATOM 644 N N . CYS A 1 84 ? 1.501 -4.636 6.237 1.00 78.88 84 CYS A N 1
ATOM 645 C CA . CYS A 1 84 ? 2.285 -5.104 5.112 1.00 78.88 84 CYS A CA 1
ATOM 646 C C . CYS A 1 84 ? 1.380 -5.337 3.911 1.00 78.88 84 CYS A C 1
ATOM 648 O O . CYS A 1 84 ? 0.306 -5.934 4.020 1.00 78.88 84 CYS A O 1
ATOM 650 N N . VAL A 1 85 ? 1.849 -4.900 2.748 1.00 80.69 85 VAL A N 1
ATOM 651 C CA . VAL A 1 85 ? 1.205 -5.170 1.469 1.00 80.69 85 VAL A CA 1
ATOM 652 C C . VAL A 1 85 ? 2.218 -5.755 0.506 1.00 80.69 85 VAL A C 1
ATOM 654 O O . VAL A 1 85 ? 3.362 -5.305 0.418 1.00 80.69 85 VAL A O 1
ATOM 657 N N . PHE A 1 86 ? 1.787 -6.776 -0.226 1.00 87.31 86 PHE A N 1
ATOM 658 C CA . PHE A 1 86 ? 2.566 -7.325 -1.320 1.00 87.31 86 PHE A CA 1
ATOM 659 C C . PHE A 1 86 ? 2.164 -6.635 -2.620 1.00 87.31 86 PHE A C 1
ATOM 661 O O . PHE A 1 86 ? 0.993 -6.683 -3.011 1.00 87.31 86 PHE A O 1
ATOM 668 N N . CYS A 1 87 ? 3.130 -6.022 -3.301 1.00 88.25 87 CYS A N 1
ATOM 669 C CA . CYS A 1 87 ? 2.916 -5.404 -4.603 1.00 88.25 87 CYS A CA 1
ATOM 670 C C . CYS A 1 87 ? 3.912 -5.925 -5.638 1.00 88.25 87 CYS A C 1
ATOM 672 O O . CYS A 1 87 ? 5.062 -6.247 -5.336 1.00 88.25 87 CYS A O 1
ATOM 674 N N . ALA A 1 88 ? 3.452 -5.979 -6.884 1.00 91.31 88 ALA A N 1
ATOM 675 C CA . ALA A 1 88 ? 4.230 -6.380 -8.038 1.00 91.31 88 ALA A CA 1
ATOM 676 C C . ALA A 1 88 ? 4.048 -5.386 -9.189 1.00 91.31 88 ALA A C 1
ATOM 678 O O . ALA A 1 88 ? 2.944 -4.905 -9.452 1.00 91.31 88 ALA A O 1
ATOM 679 N N . HIS A 1 89 ? 5.142 -5.106 -9.892 1.00 91.38 89 HIS A N 1
ATOM 680 C CA . HIS A 1 89 ? 5.160 -4.393 -11.163 1.00 91.38 89 HIS A CA 1
ATOM 681 C C . HIS A 1 89 ? 5.123 -5.416 -12.301 1.00 91.38 89 HIS A C 1
ATOM 683 O O . HIS A 1 89 ? 6.086 -6.160 -12.498 1.00 91.38 89 HIS A O 1
ATOM 689 N N . ILE A 1 90 ? 4.001 -5.464 -13.023 1.00 91.62 90 ILE A N 1
ATOM 690 C CA . ILE A 1 90 ? 3.719 -6.464 -14.056 1.00 91.62 90 ILE A CA 1
ATOM 691 C C . ILE A 1 90 ? 3.454 -5.767 -15.386 1.00 91.62 90 ILE A C 1
ATOM 693 O O . ILE A 1 90 ? 2.471 -5.038 -15.523 1.00 91.62 90 ILE A O 1
ATOM 697 N N . LYS A 1 91 ? 4.291 -6.037 -16.387 1.00 90.75 91 LYS A N 1
ATOM 698 C CA . LYS A 1 91 ? 4.165 -5.471 -17.733 1.00 90.75 91 LYS A CA 1
ATOM 699 C C . LYS A 1 91 ? 4.278 -6.586 -18.760 1.00 90.75 91 LYS A C 1
ATOM 701 O O . LYS A 1 91 ? 5.190 -7.398 -18.660 1.00 90.75 91 LYS A O 1
ATOM 706 N N . GLU A 1 92 ? 3.343 -6.633 -19.712 1.00 89.62 92 GLU A N 1
ATOM 707 C CA . GLU A 1 92 ? 3.316 -7.674 -20.757 1.00 89.62 92 GLU A CA 1
ATOM 708 C C . GLU A 1 92 ? 3.419 -9.091 -20.157 1.00 89.62 92 GLU A C 1
ATOM 710 O O . GLU A 1 92 ? 4.238 -9.896 -20.580 1.00 89.62 92 GLU A O 1
ATOM 715 N N . GLU A 1 93 ? 2.646 -9.352 -19.094 1.00 86.56 93 GLU A N 1
ATOM 716 C CA . GLU A 1 93 ? 2.627 -10.622 -18.336 1.00 86.56 93 GLU A CA 1
ATOM 717 C C . GLU A 1 93 ? 3.936 -10.999 -17.611 1.00 86.56 93 GLU A C 1
ATOM 719 O O . GLU A 1 93 ? 3.987 -12.010 -16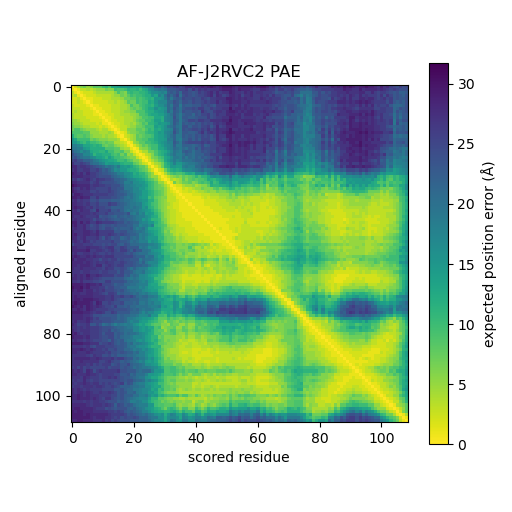.914 1.00 86.56 93 GLU A O 1
ATOM 724 N N . ASN A 1 94 ? 4.969 -10.156 -17.669 1.00 89.25 94 ASN A N 1
ATOM 725 C CA . ASN A 1 94 ? 6.230 -10.364 -16.966 1.00 89.25 94 ASN A CA 1
ATOM 726 C C . ASN A 1 94 ? 6.256 -9.626 -15.623 1.00 89.25 94 ASN A C 1
ATOM 728 O O . ASN A 1 94 ? 5.945 -8.435 -15.544 1.00 89.25 94 ASN A O 1
ATOM 732 N N . ILE A 1 95 ? 6.685 -10.321 -14.564 1.00 89.44 95 ILE A N 1
ATOM 733 C CA . ILE A 1 95 ? 6.927 -9.721 -13.246 1.00 89.44 95 ILE A CA 1
ATOM 734 C C . ILE A 1 95 ? 8.310 -9.066 -13.268 1.00 89.44 95 ILE A C 1
ATOM 736 O O . ILE A 1 95 ? 9.333 -9.746 -13.243 1.00 89.44 95 ILE A O 1
ATOM 740 N N . LEU A 1 96 ? 8.342 -7.736 -13.310 1.00 89.06 96 LEU A N 1
ATOM 741 C CA . LEU A 1 96 ? 9.582 -6.955 -13.362 1.00 89.06 96 LEU A CA 1
ATOM 742 C C . LEU A 1 96 ? 10.173 -6.715 -11.969 1.00 89.06 96 LEU A C 1
ATOM 744 O O . LEU A 1 96 ? 11.389 -6.637 -11.795 1.00 89.06 96 LEU A O 1
ATOM 748 N N . ALA A 1 97 ? 9.305 -6.570 -10.972 1.00 88.62 97 ALA A N 1
ATOM 749 C CA . ALA A 1 97 ? 9.670 -6.437 -9.571 1.00 88.62 97 ALA A CA 1
ATOM 750 C C . ALA A 1 97 ? 8.496 -6.875 -8.696 1.00 88.62 97 ALA A C 1
ATOM 752 O O . ALA A 1 97 ? 7.339 -6.669 -9.057 1.00 88.62 97 ALA A O 1
ATOM 753 N N . SER A 1 98 ? 8.800 -7.435 -7.531 1.00 88.94 98 SER A N 1
ATOM 754 C CA . SER A 1 98 ? 7.814 -7.721 -6.495 1.00 88.94 98 SER A CA 1
ATOM 755 C C . SER A 1 98 ? 8.463 -7.589 -5.131 1.00 88.94 98 SER A C 1
ATOM 757 O O . SER A 1 98 ? 9.562 -8.108 -4.930 1.00 88.94 98 SER A O 1
ATOM 759 N N . GLU A 1 99 ? 7.803 -6.910 -4.204 1.00 86.62 99 GLU A N 1
ATOM 760 C CA . GLU A 1 99 ? 8.249 -6.882 -2.817 1.00 86.62 99 GLU A CA 1
ATOM 761 C C . GLU A 1 99 ? 7.060 -6.744 -1.870 1.00 86.62 99 GLU A C 1
ATOM 763 O O . GLU A 1 99 ? 6.022 -6.167 -2.205 1.00 86.62 99 GLU A O 1
ATOM 768 N N . GLU A 1 100 ? 7.234 -7.290 -0.674 1.00 84.81 100 GLU A N 1
ATOM 769 C CA . GLU A 1 100 ? 6.434 -6.900 0.472 1.00 84.81 100 GLU A CA 1
ATOM 770 C C . GLU A 1 100 ? 7.020 -5.607 1.030 1.00 84.81 100 GLU A C 1
ATOM 772 O O . GLU A 1 100 ? 8.232 -5.510 1.250 1.00 84.81 100 GLU A O 1
ATOM 777 N N . PHE A 1 101 ? 6.178 -4.607 1.269 1.00 77.75 101 PHE A N 1
ATOM 778 C CA . PHE A 1 101 ? 6.617 -3.405 1.960 1.00 77.75 101 PHE A CA 1
ATOM 779 C C . PHE A 1 101 ? 5.607 -2.976 3.020 1.00 77.75 101 PHE A C 1
ATOM 781 O O . PHE A 1 101 ? 4.397 -3.167 2.897 1.00 77.75 101 PHE A O 1
ATOM 788 N N . ARG A 1 102 ? 6.155 -2.426 4.106 1.00 78.81 102 ARG A N 1
ATOM 789 C CA . ARG A 1 102 ? 5.402 -1.959 5.270 1.00 78.81 102 ARG A CA 1
ATOM 790 C C . ARG A 1 102 ? 4.927 -0.537 5.047 1.00 78.81 102 ARG A C 1
ATOM 792 O O . ARG A 1 102 ? 5.711 0.334 4.669 1.00 78.81 102 ARG A O 1
ATOM 799 N N . MET A 1 103 ? 3.667 -0.305 5.366 1.00 73.94 103 MET A N 1
ATOM 800 C CA . MET A 1 103 ? 3.026 0.997 5.376 1.00 73.94 103 MET A CA 1
ATOM 801 C C . MET A 1 103 ? 2.477 1.294 6.765 1.00 73.94 103 MET A C 1
ATOM 803 O O . MET A 1 103 ? 2.193 0.395 7.552 1.00 73.94 103 MET A O 1
ATOM 807 N N . MET A 1 104 ? 2.334 2.577 7.074 1.00 69.62 104 MET A N 1
ATOM 808 C CA . MET A 1 104 ? 1.633 3.047 8.262 1.00 69.62 104 MET A CA 1
ATOM 809 C C . MET A 1 104 ? 0.436 3.854 7.778 1.00 69.62 104 MET A C 1
ATOM 811 O O . MET A 1 104 ? 0.618 4.757 6.964 1.00 69.62 104 MET A O 1
ATOM 815 N N . SER A 1 105 ? -0.770 3.530 8.246 1.00 66.62 105 SER A N 1
ATOM 816 C CA . SER A 1 105 ? -1.963 4.321 7.930 1.00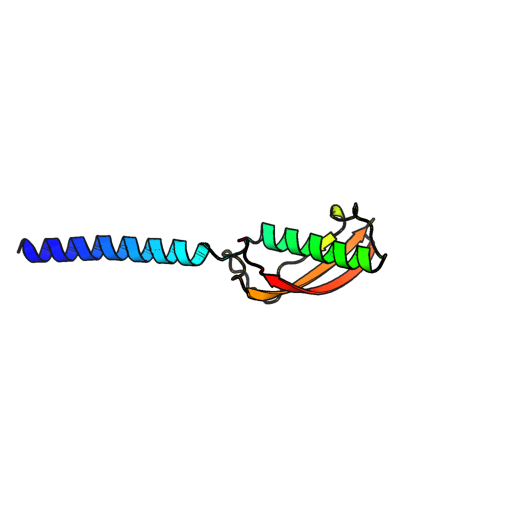 66.62 105 SER A CA 1
ATOM 817 C C . SER A 1 105 ? -1.799 5.727 8.514 1.00 66.62 105 SER A C 1
ATOM 819 O O . SER A 1 105 ? -1.873 5.934 9.728 1.00 66.62 105 SER A O 1
ATOM 821 N N . GLN A 1 106 ? -1.526 6.705 7.654 1.00 58.97 106 GLN A N 1
ATOM 822 C CA . GLN A 1 106 ? -1.522 8.108 8.050 1.00 58.97 106 GLN A CA 1
ATOM 823 C C . GLN A 1 106 ? -2.969 8.592 8.007 1.00 58.97 106 GLN A C 1
ATOM 825 O O . GLN A 1 106 ? -3.673 8.366 7.028 1.00 58.97 106 GLN A O 1
ATOM 830 N N . GLY A 1 107 ? -3.456 9.175 9.102 1.00 42.88 107 GLY A N 1
ATOM 831 C CA . GLY A 1 107 ? -4.800 9.743 9.110 1.00 42.88 107 GLY A CA 1
ATOM 832 C C . GLY A 1 107 ? -4.883 10.850 8.067 1.00 42.88 107 GLY A C 1
ATOM 833 O O . GLY A 1 107 ? -3.990 11.694 8.005 1.00 42.88 107 GLY A O 1
ATOM 834 N N . VAL A 1 108 ? -5.942 10.847 7.259 1.00 40.09 108 VAL A N 1
ATOM 835 C CA . VAL A 1 108 ? -6.311 12.032 6.483 1.00 40.09 108 VAL A CA 1
ATOM 836 C C . VAL A 1 108 ? -6.774 13.070 7.504 1.00 40.09 108 VAL A C 1
ATOM 838 O O . VAL A 1 108 ? -7.779 12.853 8.182 1.00 40.09 108 VAL A O 1
ATOM 841 N N . VAL A 1 109 ? -5.976 14.124 7.690 1.00 35.69 109 VAL A N 1
ATOM 842 C CA . VAL A 1 109 ? -6.332 15.296 8.509 1.00 35.69 109 VAL A CA 1
ATOM 843 C C . VAL A 1 109 ? 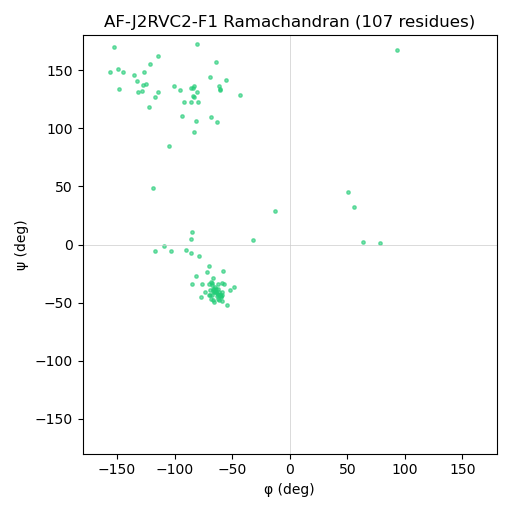-7.356 16.139 7.764 1.00 35.69 109 VAL A C 1
ATOM 845 O O . VAL A 1 109 ? -7.135 16.376 6.555 1.00 35.69 109 VAL A O 1
#

Nearest PDB structures (foldseek):
  7y8i-assembly1_A  TM=4.791E-01  e=1.401E+00  Chelicerata
  4m6a-assembly4_G  TM=4.718E-01  e=1.494E+00  synthetic construct
  2cum-assembly1_A  TM=5.347E-01  e=3.049E+00  Homo sapiens
  8vse-assembly1_B  TM=5.010E-01  e=2.858E+00  Homo sapiens
  3g0k-assembly1_A-2  TM=2.610E-01  e=2.679E+00  Novosphingobium aromaticivorans DSM 12444

Radius of gyration: 21.84 Å; Cα contacts (8 Å, |Δi|>4): 134; chains: 1; bounding box: 62×26×58 Å

Mean predicted aligned error: 13.48 Å